Protein AF-A0A918E8I2-F1 (afdb_monomer)

Foldseek 3Di:
DCVQQNDPRVVCQQQPPFFVQLVRHGNVVSVVVPNDPVSSVVSCVVVDVDDPVSD

Secondary structure (DSSP, 8-state):
-HHHH-HHHHHHHHHH-EEGGGTSEEHHHHHHTT--HHHHHHHHHHHS---TTT-

pLDDT: mean 94.12, std 4.06, range [81.44, 98.31]

Structure (mmCIF, N/CA/C/O backbone):
data_AF-A0A918E8I2-F1
#
_entry.id   AF-A0A918E8I2-F1
#
loop_
_atom_site.group_PDB
_atom_site.id
_atom_site.type_symbol
_atom_site.label_atom_id
_atom_site.label_alt_id
_atom_site.label_comp_id
_atom_site.label_asym_id
_atom_site.label_entity_id
_atom_site.label_seq_id
_atom_site.pdbx_PDB_ins_code
_atom_site.Cartn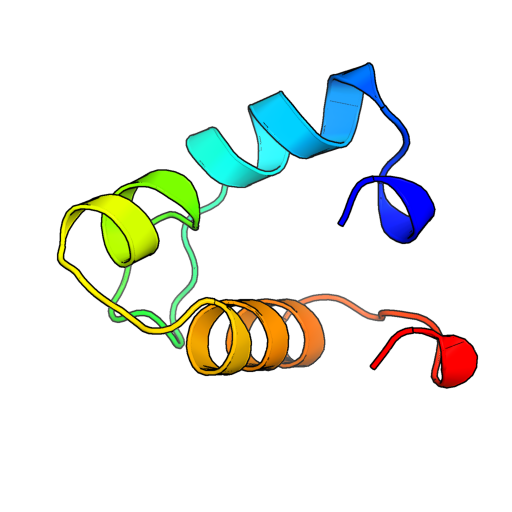_x
_atom_site.Cartn_y
_atom_site.Cartn_z
_atom_site.occupancy
_atom_site.B_iso_or_equiv
_atom_site.auth_seq_id
_atom_site.auth_comp_id
_atom_site.auth_asym_id
_atom_site.auth_atom_id
_atom_site.pdbx_PDB_model_num
ATOM 1 N N . MET A 1 1 ? 7.760 -0.104 -3.351 1.00 84.69 1 MET A N 1
ATOM 2 C CA . MET A 1 1 ? 6.816 0.879 -3.942 1.00 84.69 1 MET A CA 1
ATOM 3 C C . MET A 1 1 ? 7.499 1.887 -4.859 1.00 84.69 1 MET A C 1
ATOM 5 O O . MET A 1 1 ? 7.293 1.766 -6.056 1.00 84.69 1 MET A O 1
ATOM 9 N N . ARG A 1 2 ? 8.327 2.821 -4.357 1.00 91.12 2 ARG A N 1
ATOM 10 C CA . ARG A 1 2 ? 8.988 3.851 -5.196 1.00 91.12 2 ARG A CA 1
ATOM 11 C C . ARG A 1 2 ? 9.795 3.271 -6.364 1.00 91.12 2 ARG A C 1
ATOM 13 O O . ARG A 1 2 ? 9.753 3.811 -7.454 1.00 91.12 2 ARG A O 1
ATOM 20 N N . GLU A 1 3 ? 10.443 2.127 -6.171 1.00 89.50 3 GLU A N 1
ATOM 21 C CA . GLU A 1 3 ? 11.207 1.469 -7.241 1.00 89.50 3 GLU A CA 1
ATOM 22 C C . GLU A 1 3 ? 10.345 0.838 -8.350 1.00 89.50 3 GLU A C 1
ATOM 24 O O . GLU A 1 3 ? 10.817 0.658 -9.464 1.00 89.50 3 GLU A O 1
ATOM 29 N N . HIS A 1 4 ? 9.075 0.528 -8.072 1.00 89.69 4 HIS A N 1
ATOM 30 C CA . HIS A 1 4 ? 8.154 -0.010 -9.078 1.00 89.69 4 HIS A CA 1
ATOM 31 C C . HIS A 1 4 ? 7.357 1.099 -9.777 1.00 89.69 4 HIS A C 1
ATOM 33 O O . HIS A 1 4 ? 7.230 1.090 -10.994 1.00 89.69 4 HIS A O 1
ATOM 39 N N . PHE A 1 5 ? 6.852 2.065 -9.007 1.00 88.56 5 PHE A N 1
ATOM 40 C CA . PHE A 1 5 ? 5.960 3.116 -9.507 1.00 88.56 5 PHE A CA 1
ATOM 41 C C . PHE A 1 5 ? 6.681 4.422 -9.869 1.00 88.56 5 PHE A C 1
ATOM 43 O O . PHE A 1 5 ? 6.107 5.274 -10.536 1.00 88.56 5 PHE A O 1
ATOM 50 N N . GLY A 1 6 ? 7.928 4.607 -9.439 1.00 89.69 6 GLY A N 1
ATOM 51 C CA . GLY A 1 6 ? 8.600 5.904 -9.468 1.00 89.69 6 GLY A CA 1
ATOM 52 C C . GLY A 1 6 ? 8.188 6.796 -8.294 1.00 89.69 6 GLY A C 1
ATOM 53 O O . GLY A 1 6 ? 7.171 6.579 -7.637 1.00 89.69 6 GLY A O 1
ATOM 54 N N . ASP A 1 7 ? 9.011 7.802 -8.008 1.00 87.44 7 ASP A N 1
ATOM 55 C CA . ASP A 1 7 ? 8.938 8.564 -6.759 1.00 87.44 7 ASP A CA 1
ATOM 56 C C . ASP A 1 7 ? 7.626 9.358 -6.567 1.00 87.44 7 ASP A C 1
ATOM 58 O O . ASP A 1 7 ? 6.912 9.093 -5.596 1.00 87.44 7 ASP A O 1
ATOM 62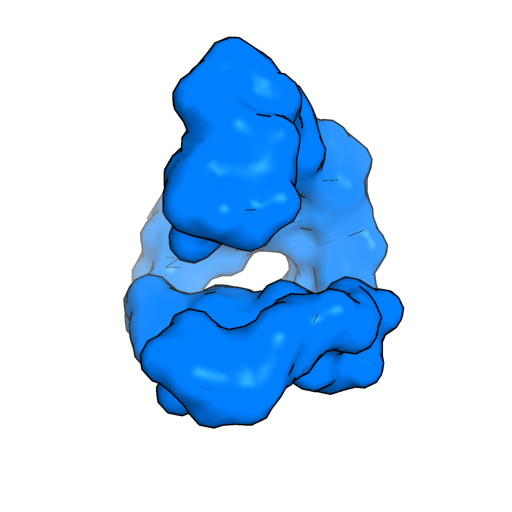 N N . PRO A 1 8 ? 7.234 10.270 -7.485 1.00 90.25 8 PRO A N 1
ATOM 63 C CA . PRO A 1 8 ? 6.017 11.062 -7.297 1.00 90.25 8 PRO A CA 1
ATOM 64 C C . PRO A 1 8 ? 4.741 10.228 -7.464 1.00 90.25 8 PRO A C 1
ATOM 66 O O . PRO A 1 8 ? 3.730 10.498 -6.819 1.00 90.25 8 PRO A O 1
ATOM 69 N N . TYR A 1 9 ? 4.775 9.199 -8.315 1.00 92.44 9 TYR A N 1
ATOM 70 C CA . TYR A 1 9 ? 3.594 8.393 -8.610 1.00 92.44 9 TYR A CA 1
ATOM 71 C C . TYR A 1 9 ? 3.291 7.375 -7.504 1.00 92.44 9 TYR A C 1
ATOM 73 O O . TYR A 1 9 ? 2.123 7.137 -7.205 1.00 92.44 9 TYR A O 1
ATOM 81 N N . ALA A 1 10 ? 4.316 6.843 -6.825 1.00 93.69 10 ALA A N 1
ATOM 82 C CA . ALA A 1 10 ? 4.129 5.896 -5.726 1.00 93.69 10 ALA A CA 1
ATOM 83 C C . ALA A 1 10 ? 3.258 6.458 -4.593 1.00 93.69 10 ALA A C 1
ATOM 85 O O . ALA A 1 10 ? 2.462 5.719 -4.016 1.00 93.69 10 ALA A O 1
ATOM 86 N N . GLU A 1 11 ? 3.400 7.745 -4.263 1.00 93.44 11 GLU A N 1
ATOM 87 C CA . GLU A 1 11 ? 2.637 8.362 -3.173 1.00 93.44 11 GLU A CA 1
ATOM 88 C C . GLU A 1 11 ? 1.163 8.577 -3.522 1.00 93.44 11 GLU A C 1
ATOM 90 O O . GLU A 1 11 ? 0.302 8.288 -2.690 1.00 93.44 11 GLU A O 1
ATOM 95 N N . SER A 1 12 ? 0.861 9.047 -4.737 1.00 95.81 12 SER A N 1
ATOM 96 C CA . SER A 1 12 ? -0.528 9.174 -5.202 1.00 95.81 12 SER A CA 1
ATOM 97 C C . SER A 1 12 ? -1.174 7.798 -5.317 1.00 95.81 12 SER A C 1
ATOM 99 O O . SER A 1 12 ? -2.233 7.574 -4.741 1.00 95.81 12 SER A O 1
ATOM 101 N N . TRP A 1 13 ? -0.493 6.825 -5.927 1.00 95.88 13 TRP A N 1
ATOM 102 C CA . TRP A 1 13 ? -1.024 5.469 -6.050 1.00 95.88 13 TRP A CA 1
ATOM 103 C C . TRP A 1 13 ? -1.323 4.840 -4.680 1.00 95.88 13 TRP A C 1
ATOM 105 O O . TRP A 1 13 ? -2.410 4.308 -4.466 1.00 95.88 13 TRP A O 1
ATOM 115 N N . ALA A 1 14 ? -0.411 4.972 -3.709 1.00 96.56 14 ALA A N 1
ATOM 116 C CA . ALA A 1 14 ? -0.616 4.458 -2.354 1.00 96.56 14 ALA A CA 1
ATOM 117 C C . ALA A 1 14 ? -1.828 5.084 -1.638 1.00 96.56 14 ALA A C 1
ATOM 119 O O . ALA A 1 14 ? -2.454 4.432 -0.793 1.00 96.56 14 ALA A O 1
ATOM 120 N N . ARG A 1 15 ? -2.147 6.341 -1.962 1.00 96.69 15 ARG A N 1
ATOM 121 C CA . ARG A 1 15 ? -3.267 7.080 -1.380 1.00 96.69 15 ARG A CA 1
ATOM 122 C C . ARG A 1 15 ? -4.589 6.779 -2.069 1.00 96.69 15 ARG A C 1
ATOM 124 O O . ARG A 1 15 ? -5.593 6.685 -1.372 1.00 96.69 15 ARG A O 1
ATOM 131 N N . ASP A 1 16 ? -4.574 6.642 -3.390 1.00 97.00 16 ASP A N 1
ATOM 132 C CA . ASP A 1 16 ? -5.775 6.708 -4.223 1.00 97.00 16 ASP A CA 1
ATOM 133 C C . ASP A 1 16 ? -6.247 5.322 -4.698 1.00 97.00 16 ASP A C 1
ATOM 135 O O . ASP A 1 16 ? -7.428 5.138 -4.994 1.00 97.00 16 ASP A O 1
ATOM 139 N N . TYR A 1 17 ? -5.358 4.321 -4.744 1.00 96.31 17 TYR A N 1
ATOM 140 C CA . TYR A 1 17 ? -5.694 2.994 -5.257 1.00 96.31 17 TYR A CA 1
ATOM 141 C C . TYR A 1 17 ? -6.264 2.075 -4.171 1.00 96.31 17 TYR A C 1
ATOM 143 O O . TYR A 1 17 ? -5.596 1.743 -3.188 1.00 96.31 17 TYR A O 1
ATOM 151 N N . VAL A 1 18 ? -7.511 1.639 -4.361 1.00 97.06 18 VAL A N 1
ATOM 152 C CA . VAL A 1 18 ? -8.225 0.754 -3.434 1.00 97.06 18 VAL A CA 1
ATOM 153 C C . VAL A 1 18 ? -7.915 -0.709 -3.739 1.00 97.06 18 VAL A C 1
ATOM 155 O O . VAL A 1 18 ? -8.133 -1.198 -4.845 1.00 97.06 18 VAL A O 1
ATOM 158 N N . LEU A 1 19 ? -7.453 -1.432 -2.723 1.00 97.00 19 LEU A N 1
ATOM 159 C CA . LEU A 1 19 ? -6.991 -2.808 -2.836 1.00 97.00 19 LEU A CA 1
ATOM 160 C C . LEU A 1 19 ? -8.013 -3.766 -2.220 1.00 97.00 19 LEU A C 1
ATOM 162 O O . LEU A 1 19 ? -8.211 -3.794 -1.002 1.00 97.00 19 LEU A O 1
ATOM 166 N N . ALA A 1 20 ? -8.626 -4.611 -3.053 1.00 96.69 20 ALA A N 1
ATOM 167 C CA . ALA A 1 20 ? -9.529 -5.668 -2.589 1.00 96.69 20 ALA A CA 1
ATOM 168 C C . ALA A 1 20 ? -8.884 -6.597 -1.533 1.00 96.69 20 ALA A C 1
ATOM 170 O O . ALA A 1 20 ? -9.534 -6.847 -0.516 1.00 96.69 20 ALA A O 1
ATOM 171 N N . PRO A 1 21 ? -7.604 -7.023 -1.659 1.00 96.12 21 PRO A N 1
ATOM 172 C CA . PRO A 1 21 ? -6.950 -7.834 -0.625 1.00 96.12 21 PRO A CA 1
ATOM 173 C C . PRO A 1 21 ? -6.763 -7.129 0.729 1.00 96.12 21 PRO A C 1
ATOM 175 O O . PRO A 1 21 ? -6.544 -7.799 1.732 1.00 96.12 21 PRO A O 1
ATOM 178 N N . LEU A 1 22 ? -6.860 -5.794 0.782 1.00 96.75 22 LEU A N 1
ATOM 179 C CA . LEU A 1 22 ? -6.826 -5.016 2.030 1.00 96.75 22 LEU A CA 1
ATOM 180 C C . LEU A 1 22 ? -8.225 -4.748 2.600 1.00 96.75 22 LEU A C 1
ATOM 182 O O . LEU A 1 22 ? -8.368 -3.939 3.519 1.00 96.75 22 LEU A O 1
ATOM 186 N N . GLY A 1 23 ? -9.255 -5.412 2.071 1.00 95.56 23 GLY A N 1
ATOM 187 C CA . GLY A 1 23 ? -10.644 -5.203 2.474 1.00 95.56 23 GLY A CA 1
ATOM 188 C C . GLY A 1 23 ? -11.253 -3.934 1.881 1.00 95.56 23 GLY A C 1
ATOM 189 O O . GLY A 1 23 ? -12.080 -3.301 2.526 1.00 95.56 23 GLY A O 1
ATOM 190 N N . GLY A 1 24 ? -10.823 -3.532 0.680 1.00 96.75 24 GLY A N 1
ATOM 191 C CA . GLY A 1 24 ? -11.331 -2.320 0.029 1.00 96.75 24 GLY A CA 1
ATOM 192 C C . GLY A 1 24 ? -10.736 -1.031 0.599 1.00 96.75 24 GLY A C 1
ATOM 193 O O . GLY A 1 24 ? -11.380 0.014 0.559 1.00 96.75 24 GLY A O 1
ATOM 194 N N . ARG A 1 25 ? -9.502 -1.100 1.109 1.00 98.12 25 ARG A N 1
ATOM 195 C CA . ARG A 1 25 ? -8.732 0.047 1.605 1.00 98.12 25 ARG A CA 1
ATOM 196 C C . ARG A 1 25 ? -7.558 0.364 0.691 1.00 98.12 25 ARG A C 1
ATOM 198 O O . ARG A 1 25 ? -7.075 -0.500 -0.041 1.00 98.12 25 ARG A O 1
ATOM 205 N N . THR A 1 26 ? -7.079 1.596 0.767 1.00 98.25 26 THR A N 1
ATOM 206 C CA . THR A 1 26 ? -5.837 2.023 0.117 1.00 98.25 26 THR A CA 1
ATOM 207 C C . THR A 1 26 ? -4.624 1.597 0.941 1.00 98.25 26 THR A C 1
ATOM 209 O O . THR A 1 26 ? -4.754 1.201 2.105 1.00 98.25 26 THR A O 1
ATOM 212 N N . VAL A 1 27 ? -3.422 1.679 0.362 1.00 97.69 27 VAL A N 1
ATOM 213 C CA . VAL A 1 27 ? -2.180 1.389 1.100 1.00 97.69 27 VAL A CA 1
ATOM 214 C C . VAL A 1 27 ? -2.053 2.315 2.307 1.00 97.69 27 VAL A C 1
ATOM 216 O O . VAL A 1 27 ? -1.785 1.847 3.413 1.00 97.69 27 VAL A O 1
ATOM 219 N N . THR A 1 28 ? -2.273 3.618 2.115 1.00 97.69 28 THR A N 1
ATOM 220 C CA . THR A 1 28 ? -2.191 4.598 3.203 1.00 97.69 28 THR A CA 1
ATOM 221 C C . THR A 1 28 ? -3.196 4.298 4.313 1.00 97.69 28 THR A C 1
ATOM 223 O O . THR A 1 28 ? -2.822 4.348 5.482 1.00 97.69 28 THR A O 1
ATOM 226 N N . GLN A 1 29 ? -4.437 3.942 3.967 1.00 98.31 29 GLN A N 1
ATOM 227 C CA . GLN A 1 29 ? -5.458 3.573 4.952 1.00 98.31 29 G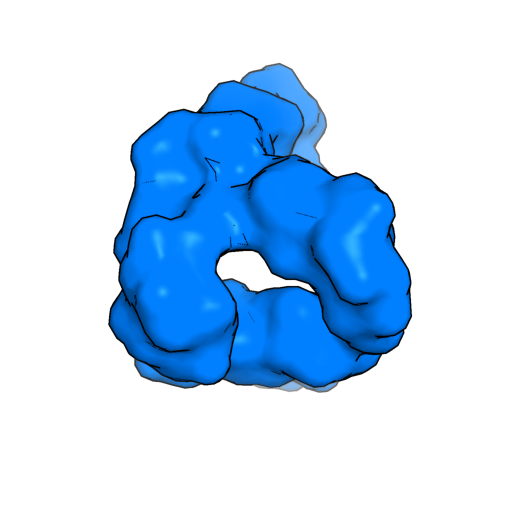LN A CA 1
ATOM 228 C C . GLN A 1 29 ? -5.068 2.317 5.732 1.00 98.31 29 GLN A C 1
ATOM 230 O O . GLN A 1 29 ? -5.078 2.332 6.957 1.00 98.31 29 GLN A O 1
ATOM 235 N N . ALA A 1 30 ? -4.653 1.249 5.046 1.00 98.06 30 ALA A N 1
ATOM 236 C CA . ALA A 1 30 ? -4.280 0.007 5.716 1.00 98.06 30 ALA A CA 1
ATOM 237 C C . ALA A 1 30 ? -3.095 0.198 6.676 1.00 98.06 30 ALA A C 1
ATOM 239 O O . ALA A 1 30 ? -3.123 -0.317 7.791 1.00 98.06 30 ALA A O 1
ATOM 240 N N . LEU A 1 31 ? -2.081 0.973 6.276 1.00 97.50 31 LEU A N 1
ATOM 241 C CA . LEU A 1 31 ? -0.956 1.308 7.153 1.00 97.50 31 LEU A CA 1
ATOM 242 C 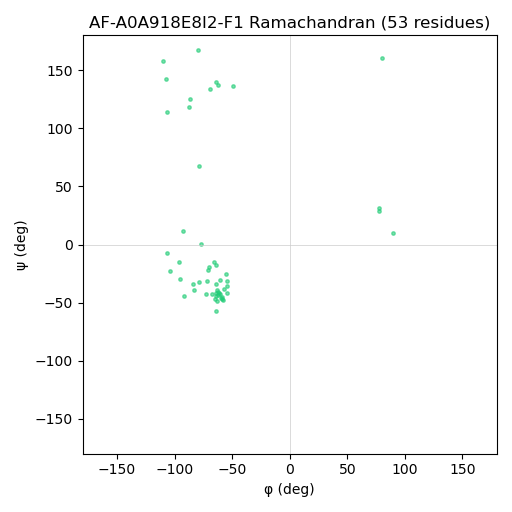C . LEU A 1 31 ? -1.396 2.145 8.362 1.00 97.50 31 LEU A C 1
ATOM 244 O O . LEU A 1 31 ? -0.930 1.891 9.471 1.00 97.50 31 LEU A O 1
ATOM 248 N N . ALA A 1 32 ? -2.289 3.121 8.165 1.00 97.88 32 ALA A N 1
ATOM 249 C CA . ALA A 1 32 ? -2.827 3.944 9.250 1.00 97.88 32 ALA A CA 1
ATOM 250 C C . ALA A 1 32 ? -3.650 3.120 10.256 1.00 97.88 32 ALA A C 1
ATOM 252 O O . ALA A 1 32 ? -3.581 3.373 11.456 1.00 97.88 32 ALA A O 1
ATOM 253 N N . ASP A 1 33 ? -4.347 2.090 9.777 1.00 97.56 33 ASP A N 1
ATOM 254 C CA . ASP A 1 33 ? -5.111 1.146 10.599 1.00 97.56 33 ASP A CA 1
ATOM 255 C C . ASP A 1 33 ? -4.223 0.104 11.314 1.00 97.56 33 ASP A C 1
ATOM 257 O O . ASP A 1 33 ? -4.730 -0.767 12.023 1.00 97.56 33 ASP A O 1
ATOM 261 N N . GLY A 1 34 ? -2.898 0.168 11.137 1.00 97.56 34 GLY A N 1
ATOM 262 C CA . GLY A 1 34 ? -1.932 -0.709 11.802 1.00 97.56 34 GLY A CA 1
ATOM 263 C C . GLY A 1 34 ? -1.604 -2.003 11.053 1.00 97.56 34 GLY A C 1
ATOM 264 O O . GLY A 1 34 ? -0.930 -2.874 11.609 1.00 97.56 34 GLY A O 1
ATOM 265 N N . GLU A 1 35 ? -2.032 -2.151 9.795 1.00 97.62 35 GLU A N 1
ATOM 266 C CA . GLU A 1 35 ? -1.632 -3.286 8.962 1.00 97.62 35 GLU A CA 1
ATOM 267 C C . GLU A 1 35 ? -0.113 -3.262 8.743 1.00 97.62 35 GLU A C 1
ATOM 269 O O . GLU A 1 35 ? 0.492 -2.225 8.457 1.00 97.62 35 GLU A O 1
ATOM 274 N N . SER A 1 36 ? 0.536 -4.424 8.841 1.00 97.62 36 SER A N 1
ATOM 275 C CA .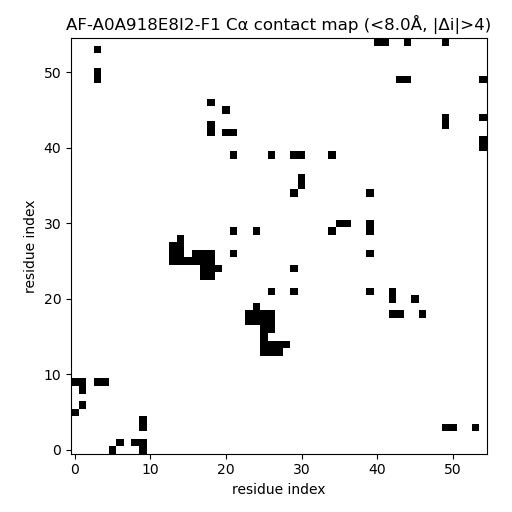 SER A 1 36 ? 1.985 -4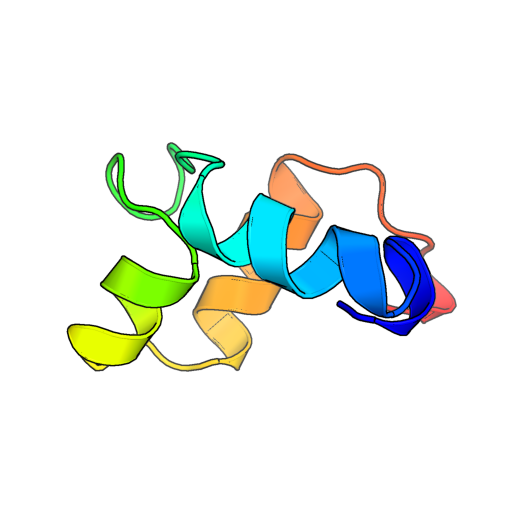.480 8.645 1.00 97.62 36 SER A CA 1
ATOM 276 C C . SER A 1 36 ? 2.366 -4.098 7.211 1.00 97.62 36 SER A C 1
ATOM 278 O O . SER A 1 36 ? 1.761 -4.573 6.245 1.00 97.62 36 SER A O 1
ATOM 280 N N . ALA A 1 37 ? 3.448 -3.331 7.048 1.00 95.88 37 ALA A N 1
ATOM 281 C CA . ALA A 1 37 ? 3.966 -2.971 5.726 1.00 95.88 37 ALA A CA 1
ATOM 2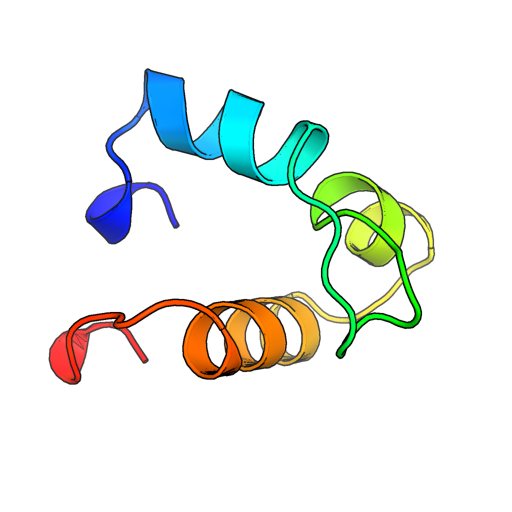82 C C . ALA A 1 37 ? 4.238 -4.200 4.836 1.00 95.88 37 ALA A C 1
ATOM 284 O O . ALA A 1 37 ? 4.051 -4.143 3.624 1.00 95.88 37 ALA A O 1
ATOM 285 N N . LYS A 1 38 ? 4.608 -5.341 5.436 1.00 96.00 38 LYS A N 1
ATOM 286 C CA . LYS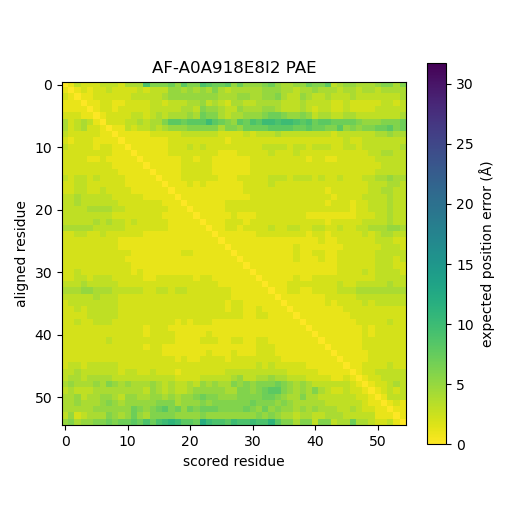 A 1 38 ? 4.789 -6.614 4.725 1.00 96.00 38 LYS A CA 1
ATOM 287 C C . LYS A 1 38 ? 3.473 -7.181 4.184 1.00 96.00 38 LYS A C 1
ATOM 289 O O . LYS A 1 38 ? 3.447 -7.688 3.065 1.00 96.00 38 LYS A O 1
ATOM 294 N N . SER A 1 39 ? 2.387 -7.140 4.957 1.00 96.94 39 SER A N 1
ATOM 295 C CA . SER A 1 39 ? 1.060 -7.543 4.466 1.00 96.94 39 SER A CA 1
ATOM 296 C C . SER A 1 39 ? 0.581 -6.622 3.353 1.00 96.94 39 SER A C 1
ATOM 298 O O . SER A 1 39 ? 0.155 -7.112 2.309 1.00 96.94 39 SER A O 1
ATOM 300 N N . VAL A 1 40 ? 0.743 -5.311 3.531 1.00 97.19 40 VAL A N 1
ATOM 301 C CA . VAL A 1 40 ? 0.397 -4.321 2.508 1.00 97.19 40 VAL A CA 1
ATOM 302 C C . VAL A 1 40 ? 1.189 -4.552 1.222 1.00 97.19 40 VAL A C 1
ATOM 304 O O . VAL A 1 40 ? 0.603 -4.606 0.146 1.00 97.19 40 VAL A O 1
ATOM 307 N N . TRP A 1 41 ? 2.500 -4.787 1.309 1.00 95.75 41 TRP A N 1
ATOM 308 C CA . TRP A 1 41 ? 3.320 -5.065 0.128 1.00 95.75 41 TRP A CA 1
ATOM 309 C C . TRP A 1 41 ? 2.907 -6.348 -0.602 1.00 95.75 41 TRP A C 1
ATOM 311 O O . TRP A 1 41 ? 2.844 -6.365 -1.831 1.00 95.75 41 TRP A O 1
ATOM 321 N N . ARG A 1 42 ? 2.541 -7.405 0.135 1.00 95.81 42 ARG A N 1
ATOM 322 C CA . ARG A 1 42 ? 1.988 -8.626 -0.473 1.00 95.81 42 ARG A CA 1
ATOM 323 C C . ARG A 1 42 ? 0.676 -8.357 -1.204 1.00 95.81 42 ARG A C 1
ATOM 325 O O . ARG A 1 42 ? 0.496 -8.899 -2.286 1.00 95.81 42 ARG A O 1
ATOM 332 N N . ALA A 1 43 ? -0.207 -7.529 -0.647 1.00 96.44 43 ALA A N 1
ATOM 333 C CA . ALA A 1 43 ? -1.445 -7.138 -1.318 1.00 96.44 43 ALA A CA 1
ATOM 334 C C . ALA A 1 43 ? -1.161 -6.384 -2.624 1.00 96.44 43 ALA A C 1
ATOM 336 O O . ALA A 1 43 ? -1.758 -6.707 -3.646 1.00 96.44 43 ALA A O 1
ATOM 337 N N . VAL A 1 44 ? -0.199 -5.454 -2.620 1.00 95.62 44 VAL A N 1
ATOM 338 C CA . VAL A 1 44 ? 0.253 -4.766 -3.842 1.00 95.62 44 VAL A CA 1
ATOM 339 C C . VAL A 1 44 ? 0.763 -5.773 -4.876 1.00 95.62 44 VAL A C 1
ATOM 341 O O . VAL A 1 44 ? 0.318 -5.751 -6.014 1.00 95.62 44 VAL A O 1
ATOM 344 N N . CYS A 1 45 ? 1.617 -6.721 -4.485 1.00 95.12 45 CYS A N 1
ATOM 345 C CA . CYS A 1 45 ? 2.142 -7.740 -5.403 1.00 95.12 45 CYS A CA 1
ATOM 346 C C . CYS A 1 45 ? 1.086 -8.723 -5.945 1.00 95.12 45 CYS A C 1
ATOM 348 O O . CYS A 1 45 ? 1.384 -9.470 -6.873 1.00 95.12 45 CYS A O 1
ATOM 350 N N . GLN A 1 46 ? -0.107 -8.788 -5.342 1.00 94.69 46 GLN A N 1
ATOM 351 C CA . GLN A 1 46 ? -1.209 -9.626 -5.826 1.00 94.69 46 GLN A CA 1
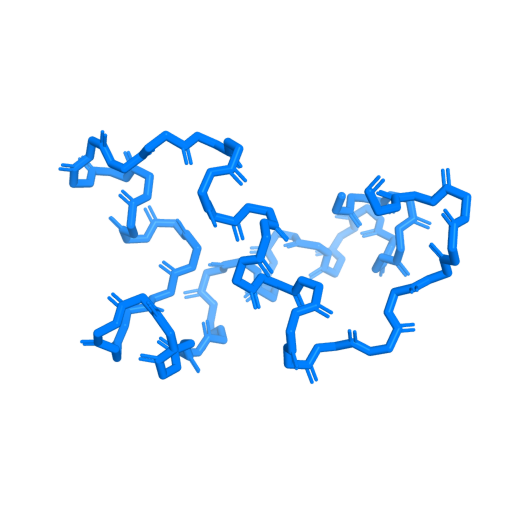ATOM 352 C C . GLN A 1 46 ? -2.026 -8.949 -6.926 1.00 94.69 46 GLN A C 1
ATOM 354 O O . GLN A 1 46 ? -2.548 -9.644 -7.792 1.00 94.69 46 GLN A O 1
ATOM 359 N N . VAL A 1 47 ? -2.173 -7.625 -6.868 1.00 93.62 47 VAL A N 1
ATOM 360 C CA . VAL A 1 47 ? -2.957 -6.864 -7.854 1.00 93.62 47 VAL A CA 1
ATOM 361 C C . VAL A 1 47 ? -2.103 -6.283 -8.972 1.00 93.62 47 VAL A C 1
ATOM 363 O O . VAL A 1 47 ? -2.588 -6.135 -10.086 1.00 93.62 47 VAL A O 1
ATOM 366 N N . GLU A 1 48 ? -0.845 -5.969 -8.680 1.00 93.56 48 GLU A N 1
ATOM 367 C CA . GLU A 1 48 ? 0.082 -5.346 -9.611 1.00 93.56 48 GLU A CA 1
ATOM 368 C C . GLU A 1 48 ? 1.122 -6.364 -10.051 1.00 93.56 48 GLU A C 1
ATOM 370 O O . GLU A 1 48 ? 1.616 -7.175 -9.256 1.00 93.56 48 GLU A O 1
ATOM 375 N N . GLU A 1 49 ? 1.511 -6.297 -11.321 1.00 89.44 49 GLU A N 1
ATOM 376 C CA . GLU A 1 49 ? 2.571 -7.142 -11.858 1.00 89.44 49 GLU A CA 1
ATOM 377 C C . GLU A 1 49 ? 3.948 -6.590 -11.468 1.00 89.44 49 GLU A C 1
ATOM 379 O O . GLU A 1 49 ? 4.750 -6.113 -12.272 1.00 89.44 49 GLU A O 1
ATOM 384 N N . VAL A 1 50 ? 4.233 -6.664 -10.171 1.00 88.94 50 VAL A N 1
ATOM 385 C CA . VAL A 1 50 ? 5.513 -6.244 -9.616 1.00 88.94 50 VAL A CA 1
ATOM 386 C C . VAL A 1 50 ? 6.594 -7.223 -10.068 1.00 88.94 50 VAL A C 1
ATOM 388 O O . VAL A 1 50 ? 6.423 -8.445 -9.967 1.00 88.94 50 VAL A O 1
ATOM 391 N N . SER A 1 51 ? 7.724 -6.683 -10.532 1.00 88.81 51 SER A N 1
ATOM 392 C CA . SER A 1 51 ? 8.904 -7.465 -10.916 1.00 88.81 51 SER A CA 1
ATOM 393 C C . SER A 1 51 ? 9.289 -8.467 -9.817 1.00 88.81 51 SER A C 1
ATOM 395 O O . SER A 1 51 ? 9.350 -8.074 -8.649 1.00 88.81 51 SER A O 1
ATOM 397 N N . PRO A 1 52 ? 9.628 -9.730 -10.149 1.00 86.12 52 PRO A N 1
ATOM 398 C CA . PRO A 1 52 ? 9.993 -10.749 -9.161 1.00 86.12 52 PRO A CA 1
ATOM 399 C C . PRO A 1 52 ? 11.138 -10.348 -8.225 1.00 86.12 52 PRO A C 1
ATOM 401 O O . PRO A 1 52 ? 11.209 -10.844 -7.109 1.00 86.12 52 PRO A O 1
ATOM 404 N N . ARG A 1 53 ? 12.022 -9.439 -8.659 1.00 90.56 53 ARG A N 1
ATOM 405 C CA . ARG A 1 53 ? 13.136 -8.929 -7.839 1.00 90.56 53 ARG A CA 1
ATOM 406 C C . ARG A 1 53 ? 12.692 -8.019 -6.692 1.00 90.56 53 ARG A C 1
ATOM 408 O O . ARG A 1 53 ? 13.475 -7.801 -5.778 1.00 90.56 53 ARG A O 1
ATOM 415 N N . LEU A 1 54 ? 11.484 -7.465 -6.770 1.00 86.25 54 LEU A N 1
ATOM 416 C CA . LEU A 1 54 ? 10.954 -6.500 -5.807 1.00 86.25 54 LEU A CA 1
ATOM 417 C C . LEU A 1 54 ? 9.876 -7.104 -4.893 1.00 86.25 54 LEU A C 1
ATOM 419 O O . LEU A 1 54 ? 9.430 -6.416 -3.980 1.00 86.25 54 LEU A O 1
ATOM 423 N N . ARG A 1 55 ? 9.432 -8.342 -5.142 1.00 81.44 55 ARG A N 1
ATOM 424 C CA . ARG A 1 55 ? 8.356 -8.997 -4.379 1.00 81.44 55 ARG A CA 1
ATOM 425 C C . ARG A 1 55 ? 8.785 -9.375 -2.964 1.00 81.44 55 ARG A C 1
ATOM 427 O O . ARG A 1 55 ? 9.883 -9.947 -2.808 1.00 81.44 55 ARG A O 1
#

Mean predicted aligned error: 2.54 Å

Nearest PDB structures (foldseek):
  5uz4-assembly1_Z  TM=4.478E-01  e=4.889E+00  Escherichia coli

InterPro domains:
  IPR021408 Protein of unknown function DUF3046 [PF11248] (1-50)

Radius of gyration: 10.36 Å; Cα contacts (8 Å, |Δi|>4): 52; chains: 1; bounding box: 24×22×24 Å

Solvent-accessible surface area (backbone atoms only — not comparable to full-atom values): 3318 Å² total; per-residue (Å²): 99,46,89,80,56,35,70,80,50,29,58,52,46,33,61,70,44,68,32,69,87,63,76,65,30,20,52,53,53,40,48,72,75,65,47,53,70,69,59,51,49,52,42,48,53,72,78,41,94,63,56,80,91,77,109

Sequence (55 aa):
MREHFGDPYAESWARDYVLAPLGGRTVTQALADGESAKSVWRAVCQVEEVSPRLR

Organism: NCBI:txid2047744